Protein AF-A0A0G2J179-F1 (afdb_monomer)

Organism: NCBI:txid73230

Mean predicted aligned error: 16.54 Å

pLDDT: mean 80.82, std 19.89, range [36.25, 97.44]

InterPro domains:
  IPR005579 Cgr1-like [PF03879] (24-124)

Foldseek 3Di:
DDDDDDDDDDDDDDDPDPPPDDPPDQDPPRDPVDDDDDDDDPPPPPDDPVVVVVVVVVVVVVVVVVVVVVVVVVVVVVVVVVVVVVVVVVVVVVVVVVVVVVVVVVVVVVVVVVVVVVCVVVVD

Sequence (124 aa):
MSAAVEAVVKGPESASQTQAQAPKGMRKNGKNWHDNKTAFRPTSGQTTYAKRVEERKAREAMKEKEKGMKDEKEAERQACCLHTSDRRAAKEEKLRYEKMAEKMHRKRVERLKRREKRNKVLNS

Structure (mmCIF, N/CA/C/O backbone):
data_AF-A0A0G2J179-F1
#
_entry.id   AF-A0A0G2J179-F1
#
loop_
_atom_site.group_PDB
_atom_site.id
_atom_site.type_symbol
_atom_site.label_atom_id
_atom_site.label_alt_id
_atom_site.label_comp_id
_atom_site.label_asym_id
_atom_site.label_entity_id
_atom_site.label_seq_id
_atom_site.pdbx_PDB_ins_code
_atom_site.Cartn_x
_atom_site.Cartn_y
_atom_site.Cartn_z
_atom_site.occupancy
_atom_site.B_iso_or_equiv
_atom_site.auth_seq_id
_atom_site.auth_comp_id
_atom_site.auth_asym_id
_atom_site.auth_atom_id
_atom_site.pdbx_PDB_model_num
ATOM 1 N N . MET A 1 1 ? -58.414 33.398 47.547 1.00 41.62 1 MET A N 1
ATOM 2 C CA . MET A 1 1 ? -59.394 32.300 47.653 1.00 41.62 1 MET A CA 1
ATOM 3 C C . MET A 1 1 ? -58.613 31.022 47.875 1.00 41.62 1 MET A C 1
ATOM 5 O O . MET A 1 1 ? -57.794 30.662 47.041 1.00 41.62 1 MET A O 1
ATOM 9 N N . SER A 1 2 ? -58.770 30.481 49.075 1.00 38.53 2 SER A N 1
ATOM 10 C CA . SER A 1 2 ? -58.019 29.392 49.696 1.00 38.53 2 SER A CA 1
ATOM 11 C C . SER A 1 2 ? -58.338 28.006 49.127 1.00 38.53 2 SER A C 1
ATOM 13 O O . SER A 1 2 ? -59.464 27.794 48.693 1.00 38.53 2 SER A O 1
ATOM 15 N N . ALA A 1 3 ? -57.360 27.093 49.233 1.00 42.00 3 ALA A N 1
ATOM 16 C CA . ALA A 1 3 ? -57.433 25.643 49.534 1.00 42.00 3 ALA A CA 1
ATOM 17 C C . ALA A 1 3 ? -56.190 24.975 48.896 1.00 42.00 3 ALA A C 1
ATOM 19 O O . ALA A 1 3 ? -56.065 24.973 47.679 1.00 42.00 3 ALA A O 1
ATOM 20 N N . ALA A 1 4 ? -55.114 24.631 49.614 1.00 44.75 4 ALA A N 1
ATOM 21 C CA . ALA A 1 4 ? -54.946 23.533 50.578 1.00 44.75 4 ALA A CA 1
ATOM 22 C C . ALA A 1 4 ? -55.336 22.156 50.007 1.00 44.75 4 ALA A C 1
ATOM 24 O O . ALA A 1 4 ? -56.496 21.954 49.669 1.00 44.75 4 ALA A O 1
ATOM 25 N N . VAL A 1 5 ? -54.366 21.234 49.927 1.00 48.56 5 VAL A N 1
ATOM 26 C CA . VAL A 1 5 ? -54.340 19.930 50.627 1.00 48.56 5 VAL A CA 1
ATOM 27 C C . VAL A 1 5 ? -53.013 19.228 50.284 1.00 48.56 5 VAL A C 1
ATOM 29 O O . VAL A 1 5 ? -52.752 18.848 49.144 1.00 48.56 5 VAL A O 1
ATOM 32 N N . GLU A 1 6 ? -52.169 19.089 51.308 1.00 39.50 6 GLU A N 1
ATOM 33 C CA . GLU A 1 6 ? -51.045 18.156 51.379 1.00 39.50 6 GLU A CA 1
ATOM 34 C C . GLU A 1 6 ? -51.567 16.715 51.456 1.00 39.50 6 GLU A C 1
ATOM 36 O O . GLU A 1 6 ? -52.519 16.431 52.182 1.00 39.50 6 GLU A O 1
ATOM 41 N N . ALA A 1 7 ? -50.899 15.784 50.775 1.00 43.19 7 ALA A N 1
ATOM 42 C CA . ALA A 1 7 ? -51.095 14.354 50.978 1.00 43.19 7 ALA A CA 1
ATOM 43 C C . ALA A 1 7 ? -49.735 13.680 51.200 1.00 43.19 7 ALA A C 1
ATOM 45 O O . ALA A 1 7 ? -49.005 13.353 50.266 1.00 43.19 7 ALA A O 1
ATOM 46 N N . VAL A 1 8 ? -49.410 13.486 52.478 1.00 42.81 8 VAL A N 1
ATOM 47 C CA . VAL A 1 8 ? -48.390 12.552 52.959 1.00 42.81 8 VAL A CA 1
ATOM 48 C C . VAL A 1 8 ? -48.884 11.132 52.686 1.00 42.81 8 VAL A C 1
ATOM 50 O O . VAL A 1 8 ? -49.910 10.720 53.224 1.00 42.81 8 VAL A O 1
ATOM 53 N N . VAL A 1 9 ? -48.140 10.365 51.886 1.00 45.94 9 VAL A N 1
ATOM 54 C CA . VAL A 1 9 ? -48.324 8.914 51.762 1.00 45.94 9 VAL A CA 1
ATOM 55 C C . VAL A 1 9 ? -47.119 8.199 52.358 1.00 45.94 9 VAL A C 1
ATOM 57 O O . VAL A 1 9 ? -45.964 8.403 51.994 1.00 45.94 9 VAL A O 1
ATOM 60 N N . LYS A 1 10 ? -47.468 7.375 53.335 1.00 38.31 10 LYS A N 1
ATOM 61 C CA . LYS A 1 10 ? -46.675 6.551 54.233 1.00 38.31 10 LYS A CA 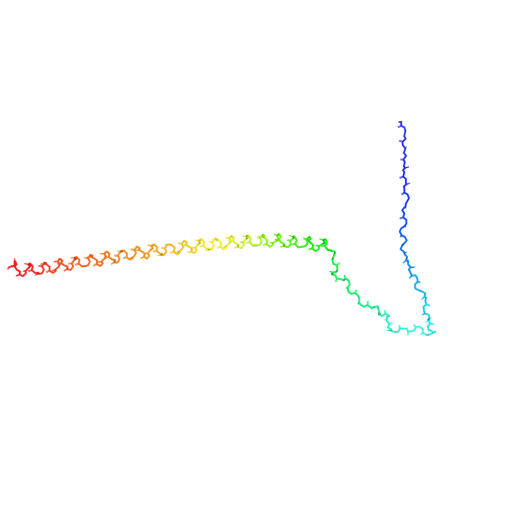1
ATOM 62 C C . LYS A 1 10 ? -46.410 5.187 53.580 1.00 38.31 10 LYS A C 1
ATOM 64 O O . LYS A 1 10 ? -47.375 4.568 53.164 1.00 38.31 10 LYS A O 1
ATOM 69 N N . GLY A 1 11 ? -45.135 4.770 53.544 1.00 39.19 11 GLY A N 1
ATOM 70 C CA . GLY A 1 11 ? -44.574 3.397 53.505 1.00 39.19 11 GLY A CA 1
ATOM 71 C C . GLY A 1 11 ? -45.184 2.309 52.598 1.00 39.19 11 GLY A C 1
ATOM 72 O O . GLY A 1 11 ? -46.392 2.119 52.541 1.00 39.19 11 GLY A O 1
ATOM 73 N N . PRO A 1 12 ? -44.331 1.429 52.045 1.00 46.56 12 PRO A N 1
ATOM 74 C CA . PRO A 1 12 ? -44.213 0.154 52.757 1.00 46.56 12 PRO A CA 1
ATOM 75 C C . PRO A 1 12 ? -42.775 -0.214 53.139 1.00 46.56 12 PRO A C 1
ATOM 77 O O . PRO A 1 12 ? -41.827 -0.118 52.361 1.00 46.56 12 PRO A O 1
ATOM 80 N N . GLU A 1 13 ? -42.659 -0.657 54.385 1.00 36.25 13 GLU A N 1
ATOM 81 C CA . GLU A 1 13 ? -41.474 -1.192 55.039 1.00 36.25 13 GLU A CA 1
ATOM 82 C C . GLU A 1 13 ? -40.984 -2.456 54.317 1.00 36.25 13 GLU A C 1
ATOM 84 O O . GLU A 1 13 ? -41.681 -3.467 54.251 1.00 36.25 13 GLU A O 1
ATOM 89 N N . SER A 1 14 ? -39.757 -2.422 53.794 1.00 40.34 14 SER A N 1
ATOM 90 C CA . SER A 1 14 ? -39.020 -3.639 53.450 1.00 40.34 14 SER A CA 1
ATOM 91 C C . SER A 1 14 ? -38.198 -4.053 54.662 1.00 40.34 14 SER A C 1
ATOM 93 O O . SER A 1 14 ? -37.131 -3.506 54.930 1.00 40.34 14 SER A O 1
ATOM 95 N N . ALA A 1 15 ? -38.737 -5.013 55.410 1.00 43.03 15 ALA A N 1
ATOM 96 C CA . ALA A 1 15 ? -38.070 -5.675 56.516 1.00 43.03 15 ALA A CA 1
ATOM 97 C C . ALA A 1 15 ? -36.805 -6.399 56.023 1.00 43.03 15 ALA A C 1
ATOM 99 O O . ALA A 1 15 ? -36.857 -7.529 55.533 1.00 43.03 15 ALA A O 1
ATOM 100 N N . SER A 1 16 ? -35.643 -5.764 56.177 1.00 42.25 16 SER A N 1
ATOM 101 C CA . SER A 1 16 ? -34.367 -6.472 56.172 1.00 42.25 16 SER A CA 1
ATOM 102 C C . SER A 1 16 ? -34.295 -7.313 57.444 1.00 42.25 16 SER A C 1
ATOM 104 O O . SER A 1 16 ? -34.076 -6.799 58.540 1.00 42.25 16 SER A O 1
ATOM 106 N N . GLN A 1 17 ? -34.522 -8.614 57.284 1.00 44.06 17 GLN A N 1
ATOM 107 C CA . GLN A 1 17 ? -34.308 -9.628 58.305 1.00 44.06 17 GLN A CA 1
ATOM 108 C C . GLN A 1 17 ? -32.842 -9.605 58.751 1.00 44.06 17 GLN A C 1
ATOM 110 O O . GLN A 1 17 ? -31.970 -10.217 58.134 1.00 44.06 17 GLN A O 1
ATOM 115 N N . THR A 1 18 ? -32.566 -8.922 59.856 1.00 41.50 18 THR A N 1
ATOM 116 C CA . THR A 1 18 ? -31.352 -9.141 60.633 1.00 41.50 18 THR A CA 1
ATOM 117 C C . THR A 1 18 ? -31.513 -10.499 61.304 1.00 41.50 18 THR A C 1
ATOM 119 O O . THR A 1 18 ? -32.128 -10.613 62.362 1.00 41.50 18 THR A O 1
ATOM 122 N N . GLN A 1 19 ? -31.018 -11.563 60.667 1.00 50.66 19 GLN A N 1
ATOM 123 C CA . GLN A 1 19 ? -30.849 -12.844 61.345 1.00 50.66 19 GLN A CA 1
ATOM 124 C C . GLN A 1 19 ? -29.814 -12.642 62.454 1.00 50.66 19 GLN A C 1
ATOM 126 O O . GLN A 1 19 ? -28.607 -12.729 62.231 1.00 50.66 19 GLN A O 1
ATOM 131 N N . ALA A 1 20 ? -30.302 -12.321 63.651 1.00 51.22 20 ALA A N 1
ATOM 132 C CA . ALA A 1 20 ? -29.528 -12.353 64.874 1.00 51.22 20 ALA A CA 1
ATOM 133 C C . ALA A 1 20 ? -29.054 -13.796 65.073 1.00 51.22 20 ALA A C 1
ATOM 135 O O . ALA A 1 20 ? -29.810 -14.675 65.487 1.00 51.22 20 ALA A O 1
ATOM 136 N N . GLN A 1 21 ? -27.801 -14.061 64.710 1.00 58.97 21 GLN A N 1
ATOM 137 C CA . GLN A 1 21 ? -27.163 -15.326 65.032 1.00 58.97 21 GLN A CA 1
ATOM 138 C C . GLN A 1 21 ? -27.091 -15.428 66.556 1.00 58.97 21 GLN A C 1
ATOM 140 O O . GLN A 1 21 ? -26.491 -14.578 67.214 1.00 58.97 21 GLN A O 1
ATOM 145 N N . ALA A 1 22 ? -27.736 -16.451 67.119 1.00 61.19 22 ALA A N 1
ATOM 146 C CA . ALA A 1 22 ? -27.695 -16.716 68.550 1.00 61.19 22 ALA A CA 1
ATOM 147 C C . ALA A 1 22 ? -26.228 -16.814 69.023 1.00 61.19 22 ALA A C 1
ATOM 149 O O . ALA A 1 22 ? -25.433 -17.501 68.367 1.00 61.19 22 ALA A O 1
ATOM 150 N N . PRO A 1 23 ? -25.846 -16.165 70.141 1.00 57.69 23 PRO A N 1
ATOM 151 C CA . PRO A 1 23 ? -24.472 -16.198 70.625 1.00 57.69 23 PRO A CA 1
ATOM 152 C C . PRO A 1 23 ? -24.111 -17.627 71.049 1.00 57.69 23 PRO A C 1
ATOM 154 O O . PRO A 1 23 ? -24.530 -18.125 72.095 1.00 57.69 23 PRO A O 1
ATOM 157 N N . LYS A 1 24 ? -23.335 -18.314 70.209 1.00 61.34 24 LYS A N 1
ATOM 158 C CA . LYS A 1 24 ? -22.846 -19.668 70.476 1.00 61.34 24 LYS A CA 1
ATOM 159 C C . LYS A 1 24 ? -21.727 -19.614 71.515 1.00 61.34 24 LYS A C 1
ATOM 161 O O . LYS A 1 24 ? -20.600 -19.255 71.201 1.00 61.34 24 LYS A O 1
ATOM 166 N N . GLY A 1 25 ? -22.078 -19.993 72.745 1.00 59.16 25 GLY A N 1
ATOM 167 C CA . GLY A 1 25 ? -21.191 -20.562 73.764 1.00 59.16 25 GLY A CA 1
ATOM 168 C C . GLY A 1 25 ? -19.881 -19.816 74.007 1.00 59.16 25 GLY A C 1
ATOM 169 O O . GLY A 1 25 ? -18.817 -20.286 73.613 1.00 59.16 25 GLY A O 1
ATOM 170 N N . MET A 1 26 ? -19.946 -18.692 74.721 1.00 57.94 26 MET A N 1
ATOM 171 C CA . MET A 1 26 ? -18.758 -18.003 75.225 1.00 57.94 26 MET A CA 1
ATOM 172 C C . MET A 1 26 ? -17.989 -18.934 76.185 1.00 57.94 26 MET A C 1
ATOM 174 O O . MET A 1 26 ? -18.496 -19.292 77.250 1.00 57.94 26 MET A O 1
ATOM 178 N N . ARG A 1 27 ? -16.762 -19.345 75.839 1.00 63.00 27 ARG A N 1
ATOM 179 C CA . ARG A 1 27 ? -15.868 -20.007 76.804 1.00 63.00 27 ARG A CA 1
ATOM 180 C C . ARG A 1 27 ? -15.364 -18.963 77.800 1.00 63.00 27 ARG A C 1
ATOM 182 O O . ARG A 1 27 ? -14.989 -17.865 77.406 1.00 63.00 27 ARG A O 1
ATOM 189 N N . LYS A 1 28 ? -15.339 -19.313 79.091 1.00 58.50 28 LYS A N 1
ATOM 190 C CA . LYS A 1 28 ? -15.106 -18.382 80.217 1.00 58.50 28 LYS A CA 1
ATOM 191 C C . LYS A 1 28 ? -13.777 -17.607 80.200 1.00 58.50 28 LYS A C 1
ATOM 193 O O . LYS A 1 28 ? -13.631 -16.675 80.977 1.00 58.50 28 LYS A O 1
ATOM 198 N N . ASN A 1 29 ? -12.832 -17.949 79.327 1.00 66.75 29 ASN A N 1
ATOM 199 C CA . ASN A 1 29 ? -11.633 -17.156 79.072 1.00 66.75 29 ASN A CA 1
ATOM 200 C C . ASN A 1 29 ? -11.664 -16.723 77.599 1.00 66.75 29 ASN A C 1
ATOM 202 O O . ASN A 1 29 ? -11.318 -17.507 76.718 1.00 66.75 29 ASN A O 1
ATOM 206 N N . GLY A 1 30 ? -12.178 -15.520 77.338 1.00 65.19 30 GLY A N 1
ATOM 207 C CA . GLY A 1 30 ? -12.597 -15.019 76.023 1.00 65.19 30 GLY A CA 1
ATOM 208 C C . GLY A 1 30 ? -11.481 -14.718 75.015 1.00 65.19 30 GLY A C 1
ATOM 209 O O . GLY A 1 30 ? -11.509 -13.670 74.380 1.00 65.19 30 GLY A O 1
ATOM 210 N N . LYS A 1 31 ? -10.495 -15.605 74.848 1.00 71.00 31 LYS A N 1
ATOM 211 C CA . LYS A 1 31 ? -9.456 -15.476 73.815 1.00 71.00 31 LYS A CA 1
ATOM 212 C C . LYS A 1 31 ? -9.722 -16.448 72.670 1.00 71.00 31 LYS A C 1
ATOM 214 O O . LYS A 1 31 ? -9.166 -17.541 72.625 1.00 71.00 31 LYS A O 1
ATOM 219 N N . ASN A 1 32 ? -10.543 -16.021 71.717 1.00 65.44 32 ASN A N 1
ATOM 220 C CA . ASN A 1 32 ? -10.459 -16.542 70.358 1.00 65.44 32 ASN A CA 1
ATOM 221 C C . ASN A 1 32 ? -9.360 -15.740 69.645 1.00 65.44 32 ASN A C 1
ATOM 223 O O . ASN A 1 32 ? -9.563 -14.576 69.326 1.00 65.44 32 ASN A O 1
ATOM 227 N N . TRP A 1 33 ? -8.176 -16.323 69.442 1.00 70.00 33 TRP A N 1
ATOM 228 C CA . TRP A 1 33 ? -7.045 -15.637 68.787 1.00 70.00 33 TRP A CA 1
ATOM 229 C C . TRP A 1 33 ? -7.118 -15.604 67.255 1.00 70.00 33 TRP A C 1
ATOM 231 O O . TRP A 1 33 ? -6.259 -15.009 66.608 1.00 70.00 33 TRP A O 1
ATOM 241 N N . HIS A 1 34 ? -8.136 -16.228 66.667 1.00 76.12 34 HIS A N 1
ATOM 242 C CA . HIS A 1 34 ? -8.366 -16.216 65.230 1.00 76.12 34 HIS A CA 1
ATOM 243 C C . HIS A 1 34 ? -9.805 -15.818 64.931 1.00 76.12 34 HIS A C 1
ATOM 245 O O . HIS A 1 34 ? -10.740 -16.336 65.548 1.00 76.12 34 HIS A O 1
ATOM 251 N N . ASP A 1 35 ? -9.961 -14.937 63.947 1.00 74.25 35 ASP A N 1
ATOM 252 C CA . ASP A 1 35 ? -11.260 -14.601 63.386 1.00 74.25 35 ASP A CA 1
ATOM 253 C C . ASP A 1 35 ? -11.880 -15.826 62.706 1.00 74.25 35 ASP A C 1
ATOM 255 O O . ASP A 1 35 ? -11.200 -16.620 62.044 1.00 74.25 35 ASP A O 1
ATOM 259 N N . ASN A 1 36 ? -13.198 -15.977 62.849 1.00 77.19 36 ASN A N 1
ATOM 260 C CA . ASN A 1 36 ? -13.941 -17.034 62.173 1.00 77.19 36 ASN A CA 1
ATOM 261 C C . ASN A 1 36 ? -13.961 -16.752 60.665 1.00 77.19 36 ASN A C 1
ATOM 263 O O . ASN A 1 36 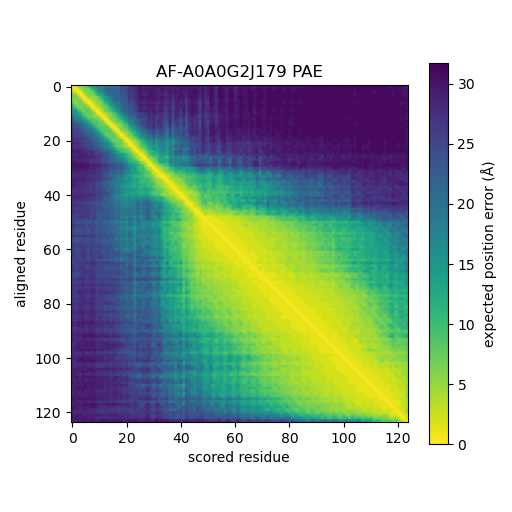? -14.700 -15.891 60.188 1.00 77.19 36 ASN A O 1
ATOM 267 N N . LYS A 1 37 ? -13.141 -17.486 59.909 1.00 81.62 37 LYS A N 1
ATOM 268 C CA . LYS A 1 37 ? -13.058 -17.361 58.450 1.00 81.62 37 LYS A CA 1
ATOM 269 C C . LYS A 1 37 ? -14.373 -17.814 57.815 1.00 81.62 37 LYS A C 1
ATOM 271 O O . LYS A 1 37 ? -14.770 -18.970 57.948 1.00 81.62 37 LYS A O 1
ATOM 276 N N . THR A 1 38 ? -15.038 -16.911 57.104 1.00 81.31 38 THR A N 1
ATOM 277 C CA . THR A 1 38 ? -16.181 -17.256 56.255 1.00 81.31 38 THR A CA 1
ATOM 278 C C . THR A 1 38 ? -15.696 -17.954 54.981 1.00 81.31 38 THR A C 1
ATOM 280 O O . THR A 1 38 ? -14.559 -17.771 54.542 1.00 81.31 38 THR A O 1
ATOM 283 N N . ALA A 1 39 ? -16.544 -18.796 54.383 1.00 85.44 39 ALA A N 1
ATOM 284 C CA . ALA A 1 39 ? -16.209 -19.468 53.131 1.00 85.44 39 ALA A CA 1
ATOM 285 C C . ALA A 1 39 ? -16.003 -18.435 52.010 1.00 85.44 39 ALA A C 1
ATOM 287 O O . ALA A 1 39 ? -16.886 -17.615 51.748 1.00 85.44 39 ALA A O 1
ATOM 288 N N . PHE A 1 40 ? -14.855 -18.496 51.331 1.00 82.50 40 PHE A N 1
ATOM 289 C CA . PHE A 1 40 ? -14.539 -17.610 50.214 1.00 82.50 40 PHE A CA 1
ATOM 290 C C . PHE A 1 40 ? -15.481 -17.891 49.036 1.00 82.50 40 PHE A C 1
ATOM 292 O O . PHE A 1 40 ? -15.400 -18.930 48.384 1.00 82.50 40 PHE A O 1
ATOM 299 N N . ARG A 1 41 ? -16.402 -16.959 48.782 1.00 82.19 41 ARG A N 1
ATOM 300 C CA . ARG A 1 41 ? -17.329 -16.978 47.646 1.00 82.19 41 ARG A CA 1
ATOM 301 C C . ARG A 1 41 ? -17.076 -15.728 46.805 1.00 82.19 41 ARG A C 1
ATOM 303 O O . ARG A 1 41 ? -17.690 -14.698 47.079 1.00 82.19 41 ARG A O 1
ATOM 310 N N . PRO A 1 42 ? -16.161 -15.774 45.824 1.00 82.12 42 PRO A N 1
ATOM 311 C CA . PRO A 1 42 ? -15.911 -14.633 44.958 1.00 82.12 42 PRO A CA 1
ATOM 312 C C . PRO A 1 42 ? -17.139 -14.403 44.070 1.00 82.12 42 PRO A C 1
ATOM 314 O O . PRO A 1 42 ? -17.398 -15.134 43.120 1.00 82.12 42 PRO A O 1
ATOM 317 N N . THR A 1 43 ? -17.938 -13.398 44.419 1.00 74.75 43 THR A N 1
ATOM 318 C CA . THR A 1 43 ? -19.046 -12.883 43.598 1.00 74.75 43 THR A CA 1
ATOM 319 C C . THR A 1 43 ? -18.590 -11.754 42.669 1.00 74.75 43 THR A C 1
ATOM 321 O O . THR A 1 43 ? -19.369 -11.265 41.848 1.00 74.75 43 THR A O 1
ATOM 324 N N . SER A 1 44 ? -17.324 -11.342 42.776 1.00 72.00 44 SER A N 1
ATOM 325 C CA . SER A 1 44 ? -16.705 -10.343 41.914 1.00 72.00 44 SER A CA 1
ATOM 326 C C . SER A 1 44 ? -16.663 -10.845 40.467 1.00 72.00 44 SER A C 1
ATOM 328 O O . SER A 1 44 ? -16.121 -11.905 40.171 1.00 72.00 44 SER A O 1
ATOM 330 N N . GLY A 1 45 ? -17.268 -10.080 39.556 1.00 71.19 45 GLY A N 1
ATOM 331 C CA . GLY A 1 45 ? -17.327 -10.403 38.123 1.00 71.19 45 GLY A CA 1
ATOM 332 C C . GLY A 1 45 ? -18.635 -11.042 37.645 1.00 71.19 45 GLY A C 1
ATOM 333 O O . GLY A 1 45 ? -18.808 -11.238 36.443 1.00 71.19 45 GLY A O 1
ATOM 334 N N . GLN A 1 46 ? -19.592 -11.309 38.538 1.00 78.38 46 GLN A N 1
ATOM 335 C CA . GLN A 1 46 ? -20.930 -11.773 38.157 1.00 78.38 46 GLN A CA 1
ATOM 336 C C . GLN A 1 46 ? -21.744 -10.602 37.578 1.00 78.38 46 GLN A C 1
ATOM 338 O O . GLN A 1 46 ? -22.473 -9.909 38.287 1.00 78.38 46 GLN A O 1
ATOM 343 N N . THR A 1 47 ? -21.606 -10.343 36.277 1.00 83.69 47 THR A N 1
ATOM 344 C CA . THR A 1 47 ? -22.422 -9.346 35.570 1.00 83.69 47 THR A CA 1
ATOM 345 C C . THR A 1 47 ? -23.707 -9.975 35.039 1.00 83.69 47 THR A C 1
ATOM 347 O O . THR A 1 47 ? -23.729 -11.123 34.574 1.00 83.69 47 THR A O 1
ATOM 350 N N . THR A 1 48 ? -24.805 -9.220 35.091 1.00 88.31 48 THR A N 1
ATOM 351 C CA . THR A 1 48 ? -26.073 -9.639 34.485 1.00 88.31 48 THR A CA 1
ATOM 352 C C . THR A 1 48 ? -25.907 -9.779 32.971 1.00 88.31 48 THR A C 1
ATOM 354 O O . THR A 1 48 ? -25.090 -9.096 32.351 1.00 88.31 48 THR A O 1
ATOM 357 N N . TYR A 1 49 ? -26.679 -10.679 32.356 1.00 88.50 49 TYR A N 1
ATOM 358 C CA . TYR A 1 49 ? -26.614 -10.910 30.909 1.00 88.50 49 TYR A CA 1
ATOM 359 C C . TYR A 1 49 ? -26.819 -9.615 30.104 1.00 88.50 49 TYR A C 1
ATOM 361 O O . TYR A 1 49 ? -26.089 -9.375 29.148 1.00 88.50 49 TYR A O 1
ATOM 369 N N . ALA A 1 50 ? -27.731 -8.745 30.555 1.00 87.62 50 ALA A N 1
ATOM 370 C CA . ALA A 1 50 ? -27.974 -7.436 29.951 1.00 87.62 50 ALA A CA 1
ATOM 371 C C . ALA A 1 50 ? -26.691 -6.588 29.846 1.00 87.62 50 ALA A C 1
ATOM 373 O O . ALA A 1 50 ? -26.350 -6.139 28.754 1.00 87.62 50 ALA A O 1
ATOM 374 N N . LYS A 1 51 ? -25.911 -6.480 30.933 1.00 90.56 51 LYS A N 1
ATOM 375 C CA . LYS A 1 51 ? -24.639 -5.736 30.941 1.00 90.56 51 LYS A CA 1
ATOM 376 C C . LYS A 1 51 ? -23.612 -6.332 29.971 1.00 90.56 51 LYS A C 1
ATOM 378 O O . LYS A 1 51 ? -22.965 -5.603 29.230 1.00 90.56 51 LYS A O 1
ATOM 383 N N . ARG A 1 52 ? -23.518 -7.666 29.887 1.00 92.19 52 ARG A N 1
ATOM 384 C CA . ARG A 1 52 ? -22.608 -8.344 28.937 1.00 92.19 52 ARG A CA 1
ATOM 385 C C . ARG A 1 52 ? -22.984 -8.112 27.476 1.00 92.19 52 ARG A C 1
ATOM 387 O O . ARG A 1 52 ? -22.101 -8.073 26.619 1.00 92.19 52 ARG A O 1
ATOM 394 N N . VAL A 1 53 ? -24.279 -8.007 27.180 1.00 93.00 53 VAL A N 1
ATOM 395 C CA . VAL A 1 53 ? -24.769 -7.706 25.828 1.00 93.00 53 VAL A CA 1
ATOM 396 C C . VAL A 1 53 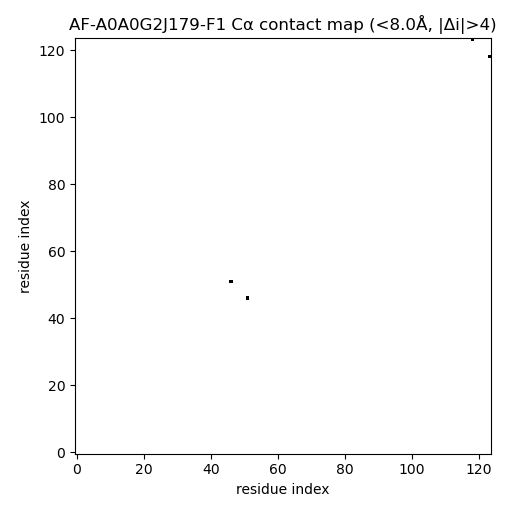? -24.429 -6.267 25.451 1.00 93.00 53 VAL A C 1
ATOM 398 O O . VAL A 1 53 ? -23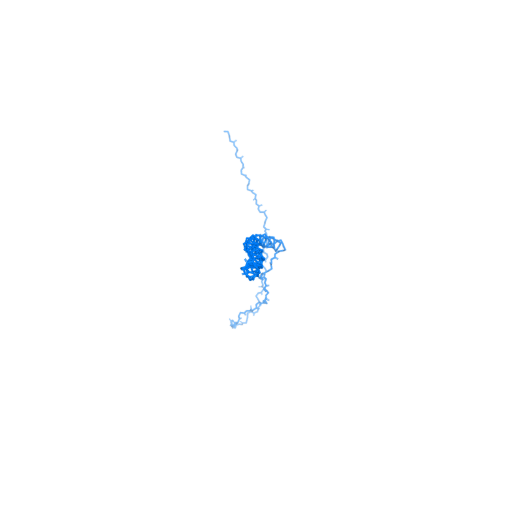.927 -6.041 24.352 1.00 93.00 53 VAL A O 1
ATOM 401 N N . GLU A 1 54 ? -24.629 -5.312 26.357 1.00 92.62 54 GLU A N 1
ATOM 402 C CA . GLU A 1 54 ? -24.249 -3.909 26.144 1.00 92.62 54 GLU A CA 1
ATOM 403 C C . GLU A 1 54 ? -22.738 -3.751 25.929 1.00 92.62 54 GLU A C 1
ATOM 405 O O . GLU A 1 54 ? -22.313 -3.149 24.944 1.00 92.62 54 GLU A O 1
ATOM 410 N N . GLU A 1 55 ? -21.915 -4.386 26.766 1.00 91.75 55 GLU A N 1
ATOM 411 C CA . GLU A 1 55 ? -20.454 -4.394 26.615 1.00 91.75 55 GLU A CA 1
ATOM 412 C C . GLU A 1 55 ? -19.995 -5.040 25.300 1.00 91.75 55 GLU A C 1
ATOM 414 O O . GLU A 1 55 ? -18.974 -4.654 24.727 1.00 91.75 55 GLU A O 1
ATOM 419 N N . ARG A 1 56 ? -20.714 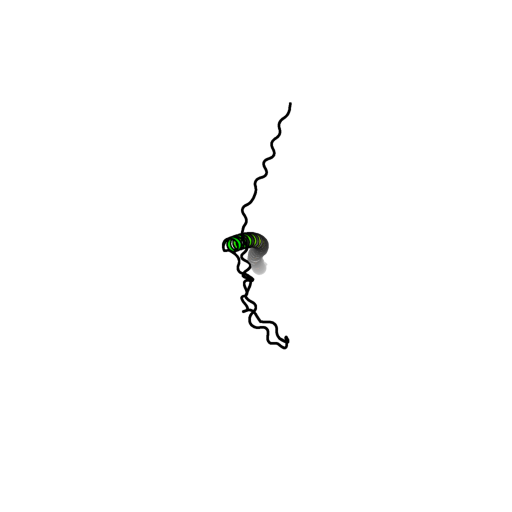-6.055 24.805 1.00 94.31 56 ARG A N 1
ATOM 420 C CA . ARG A 1 56 ? -20.400 -6.682 23.516 1.00 94.31 56 ARG A CA 1
ATOM 421 C C . ARG A 1 56 ? -20.736 -5.749 22.356 1.00 94.31 56 ARG A C 1
ATOM 423 O O . ARG A 1 56 ? -19.869 -5.551 21.511 1.00 94.31 56 ARG A O 1
ATOM 430 N N . LYS A 1 57 ? -21.915 -5.120 22.373 1.00 95.06 57 LYS A N 1
ATOM 431 C CA . LYS A 1 57 ? -22.316 -4.114 21.375 1.00 95.06 57 LYS A CA 1
ATOM 432 C C . LYS A 1 57 ? -21.337 -2.938 21.338 1.00 95.06 57 LYS A C 1
ATOM 434 O O . LYS A 1 57 ? -20.917 -2.522 20.264 1.00 95.06 57 LYS A O 1
ATOM 439 N N . ALA A 1 58 ? -20.910 -2.448 22.503 1.00 93.94 58 ALA A N 1
ATOM 440 C CA . ALA A 1 58 ? -19.911 -1.385 22.592 1.00 93.94 58 ALA A CA 1
ATOM 441 C C . ALA A 1 58 ? -18.561 -1.809 21.984 1.00 93.94 58 ALA A C 1
ATOM 443 O O . ALA A 1 58 ? -17.954 -1.051 21.229 1.00 93.94 58 ALA A O 1
ATOM 444 N N . ARG A 1 59 ? -18.104 -3.040 22.258 1.00 93.38 59 ARG A N 1
ATOM 445 C CA . ARG A 1 59 ? -16.867 -3.580 21.669 1.00 93.38 59 ARG A CA 1
ATOM 446 C C . ARG A 1 59 ? -16.969 -3.803 20.164 1.00 93.38 59 ARG A C 1
ATOM 448 O O . ARG A 1 59 ? -15.991 -3.565 19.466 1.00 93.38 59 ARG A O 1
ATOM 455 N N . GLU A 1 60 ? -18.109 -4.266 19.665 1.00 95.00 60 GLU A N 1
ATOM 456 C CA . GLU A 1 60 ? -18.354 -4.431 18.228 1.00 95.00 60 GLU A CA 1
ATOM 457 C C . GLU A 1 60 ? -18.310 -3.078 17.513 1.00 95.00 60 GLU A C 1
ATOM 459 O O . GLU A 1 60 ? -17.556 -2.934 16.553 1.00 95.00 60 GLU A O 1
ATOM 464 N N . ALA A 1 61 ? -18.974 -2.057 18.062 1.00 94.38 61 ALA A N 1
ATOM 465 C CA . ALA A 1 61 ? -18.927 -0.698 17.524 1.00 94.38 61 ALA A CA 1
ATOM 466 C C . ALA A 1 61 ? -17.508 -0.097 17.531 1.00 94.38 61 ALA A C 1
ATOM 468 O O . ALA A 1 61 ? -17.129 0.613 16.600 1.00 94.38 61 ALA A O 1
ATOM 469 N N . MET A 1 62 ? -16.693 -0.371 18.559 1.00 95.06 62 MET A N 1
ATOM 470 C CA . MET A 1 62 ? -15.289 0.065 18.562 1.00 95.06 62 MET A CA 1
ATOM 471 C C . MET A 1 62 ? -14.454 -0.664 17.508 1.00 95.06 62 MET A C 1
ATOM 473 O O . MET A 1 62 ? -13.662 -0.030 16.814 1.00 95.06 62 MET A O 1
ATOM 477 N N . LYS A 1 63 ? -14.642 -1.979 17.361 1.00 96.19 63 LYS A N 1
ATOM 478 C CA . LYS A 1 63 ? -13.915 -2.783 16.371 1.00 96.19 63 LYS A CA 1
ATOM 479 C C . LYS A 1 63 ? -14.262 -2.398 14.943 1.00 96.19 63 LYS A C 1
ATOM 481 O O . LYS A 1 63 ? -13.378 -2.398 14.099 1.00 96.19 63 LYS A O 1
ATOM 486 N N . GLU A 1 64 ? -15.521 -2.079 14.668 1.00 94.38 64 GLU A N 1
ATOM 487 C CA . GLU A 1 64 ? -15.950 -1.617 13.349 1.00 94.38 64 GLU A CA 1
ATOM 488 C C . GLU A 1 64 ? -15.265 -0.298 12.978 1.00 94.38 64 GLU A C 1
ATOM 490 O O . GLU A 1 64 ? -14.692 -0.185 11.896 1.00 94.38 64 GLU A O 1
ATOM 495 N N . LYS A 1 65 ? -15.208 0.653 13.920 1.00 93.81 65 LYS A N 1
ATOM 496 C CA . LYS A 1 65 ? -14.465 1.908 13.741 1.00 93.81 65 LYS A CA 1
ATOM 497 C C . LYS A 1 65 ? -12.969 1.671 13.540 1.00 93.81 65 LYS A C 1
ATOM 499 O O . LYS A 1 65 ? -12.371 2.258 12.647 1.00 93.81 65 LYS A O 1
ATOM 504 N N . GLU A 1 66 ? -12.358 0.802 14.344 1.00 93.81 66 GLU A N 1
ATOM 505 C CA . GLU A 1 66 ? -10.935 0.470 14.211 1.00 93.81 66 GLU A CA 1
ATOM 506 C C . GLU A 1 66 ? -10.633 -0.203 12.867 1.00 93.81 66 GLU A C 1
ATOM 508 O O . GLU A 1 66 ? -9.621 0.099 12.232 1.00 93.81 66 GLU A O 1
ATOM 513 N N . LYS A 1 67 ? -11.514 -1.103 12.426 1.00 95.31 67 LYS A N 1
ATOM 514 C CA . LYS A 1 67 ? -11.391 -1.780 11.141 1.00 95.31 67 LYS A CA 1
ATOM 515 C C . LYS A 1 67 ? -11.501 -0.786 9.984 1.00 95.31 67 LYS A C 1
ATOM 517 O O . LYS A 1 67 ? -10.618 -0.794 9.138 1.00 95.31 67 LYS A O 1
ATOM 522 N N . GLY A 1 68 ? -12.489 0.113 10.001 1.00 90.75 68 GLY A N 1
ATOM 523 C CA . GLY A 1 68 ? -12.628 1.161 8.981 1.00 90.75 68 GLY A CA 1
ATOM 524 C C . GLY A 1 68 ? -11.354 1.997 8.823 1.00 90.75 68 GLY A C 1
ATOM 525 O O . GLY A 1 68 ? -10.827 2.121 7.723 1.00 90.75 68 GLY A O 1
ATOM 526 N N . MET A 1 69 ? -10.768 2.449 9.937 1.00 93.69 69 MET A N 1
ATOM 527 C CA . MET A 1 69 ? -9.522 3.234 9.917 1.00 93.69 69 MET A CA 1
ATOM 528 C C . MET A 1 69 ? -8.320 2.452 9.357 1.00 93.69 69 MET A C 1
ATOM 530 O O . MET A 1 69 ? -7.422 3.032 8.741 1.00 93.69 69 MET A O 1
ATOM 534 N N . LYS A 1 70 ? -8.253 1.136 9.595 1.00 95.62 70 LYS A N 1
ATOM 535 C CA . LYS A 1 70 ? -7.186 0.282 9.049 1.00 95.62 70 LYS A CA 1
ATOM 536 C C . LYS A 1 70 ? -7.377 0.034 7.558 1.00 95.62 70 LYS A C 1
ATOM 538 O O . LYS A 1 70 ? -6.404 0.160 6.817 1.00 95.62 70 LYS A O 1
ATOM 543 N N . ASP A 1 71 ? -8.603 -0.265 7.143 1.00 94.75 71 ASP A N 1
ATOM 544 C CA . ASP A 1 71 ? -8.949 -0.541 5.751 1.00 94.75 71 ASP A CA 1
ATOM 545 C C . ASP A 1 71 ? -8.683 0.700 4.875 1.00 94.75 71 ASP A C 1
ATOM 547 O O . ASP A 1 71 ? -8.060 0.580 3.820 1.00 94.75 71 ASP A O 1
ATOM 551 N N . GLU A 1 72 ? -9.025 1.906 5.346 1.00 91.69 72 GLU A N 1
ATOM 552 C CA . GLU A 1 72 ? -8.710 3.173 4.661 1.00 91.69 72 GLU A CA 1
ATOM 553 C C . GLU A 1 72 ? -7.194 3.384 4.505 1.00 91.69 72 GLU A C 1
ATOM 555 O O . GLU A 1 72 ? -6.692 3.628 3.405 1.00 91.69 72 GLU A O 1
ATOM 560 N N . LYS A 1 73 ? -6.427 3.192 5.585 1.00 96.00 73 LYS A N 1
ATOM 561 C CA . LYS A 1 73 ? -4.961 3.322 5.556 1.00 96.00 73 LYS A CA 1
ATOM 562 C C . LYS A 1 73 ? -4.290 2.284 4.651 1.00 96.00 73 LYS A C 1
ATOM 564 O O . LYS A 1 73 ? -3.212 2.523 4.096 1.00 96.00 73 LYS A O 1
ATOM 569 N N . GLU A 1 74 ? -4.852 1.086 4.557 1.00 95.00 74 GLU A N 1
ATOM 570 C CA . GLU A 1 74 ? -4.357 0.044 3.659 1.00 95.00 74 GLU A CA 1
ATOM 571 C C . GLU A 1 74 ? -4.720 0.330 2.206 1.00 95.00 74 GLU A C 1
ATOM 573 O O . GLU A 1 74 ? -3.852 0.168 1.347 1.00 95.00 74 GLU A O 1
ATOM 578 N N . ALA A 1 75 ? -5.918 0.846 1.935 1.00 95.12 75 ALA A N 1
ATOM 579 C CA . ALA A 1 75 ? -6.321 1.288 0.605 1.00 95.12 75 ALA A CA 1
ATOM 580 C C . ALA A 1 75 ? -5.404 2.404 0.076 1.00 95.12 75 ALA A C 1
ATOM 582 O O . ALA A 1 75 ? -4.922 2.319 -1.054 1.00 95.12 75 ALA A O 1
ATOM 583 N N . GLU A 1 76 ? -5.068 3.398 0.904 1.00 94.69 76 GLU A N 1
ATOM 584 C CA . GLU A 1 76 ? -4.120 4.461 0.535 1.00 94.69 76 GLU A CA 1
ATOM 585 C C . GLU A 1 76 ? -2.721 3.914 0.219 1.00 94.69 76 GLU A C 1
ATOM 587 O O . GLU A 1 76 ? -2.093 4.295 -0.778 1.00 94.69 76 GLU A O 1
ATOM 592 N N . ARG A 1 77 ? -2.226 2.979 1.044 1.00 96.50 77 ARG A N 1
ATOM 593 C CA . ARG A 1 77 ? -0.933 2.321 0.802 1.00 96.50 77 ARG A CA 1
ATOM 594 C C . ARG A 1 77 ? -0.953 1.514 -0.491 1.00 96.50 77 ARG A C 1
ATOM 596 O O . ARG A 1 77 ? -0.012 1.617 -1.278 1.00 96.50 77 ARG A O 1
ATOM 603 N N . GLN A 1 78 ? -2.014 0.750 -0.731 1.00 95.56 78 GLN A N 1
ATOM 604 C CA . GLN A 1 78 ? -2.177 -0.026 -1.956 1.00 95.56 78 GLN A CA 1
ATOM 605 C C . GLN A 1 78 ? -2.251 0.884 -3.184 1.00 95.56 78 GLN A C 1
ATOM 607 O O . GLN A 1 78 ? -1.541 0.626 -4.153 1.00 95.56 78 GLN A O 1
ATOM 612 N N . ALA A 1 79 ? -2.992 1.993 -3.129 1.00 96.12 79 ALA A N 1
ATOM 613 C CA . ALA A 1 79 ? -3.049 2.975 -4.212 1.00 96.12 79 ALA A CA 1
ATOM 614 C C . ALA A 1 79 ? -1.659 3.553 -4.541 1.00 96.12 79 ALA A C 1
ATOM 616 O O . ALA A 1 79 ? -1.262 3.607 -5.708 1.00 96.12 79 ALA A O 1
ATOM 617 N N . CYS A 1 80 ? -0.868 3.903 -3.519 1.00 96.50 80 CYS A N 1
ATOM 618 C CA . CYS A 1 80 ? 0.512 4.365 -3.701 1.00 96.50 80 CYS A CA 1
ATOM 619 C C . CYS A 1 80 ? 1.418 3.299 -4.341 1.00 96.50 80 CYS A C 1
ATOM 621 O O . CYS A 1 80 ? 2.242 3.609 -5.215 1.00 96.50 80 CYS A O 1
ATOM 623 N N . CYS A 1 81 ? 1.280 2.046 -3.899 1.00 96.12 81 CYS A N 1
ATOM 624 C CA . CYS A 1 81 ? 2.018 0.912 -4.443 1.00 96.12 81 CYS A CA 1
ATOM 625 C C . CYS A 1 81 ? 1.656 0.658 -5.911 1.00 96.12 81 CYS A C 1
ATOM 627 O O . CYS A 1 81 ? 2.566 0.555 -6.733 1.00 96.12 81 CYS A O 1
ATOM 629 N N . LEU A 1 82 ? 0.364 0.617 -6.246 1.00 96.44 82 LEU A N 1
ATOM 630 C CA . LEU A 1 82 ? -0.128 0.420 -7.611 1.0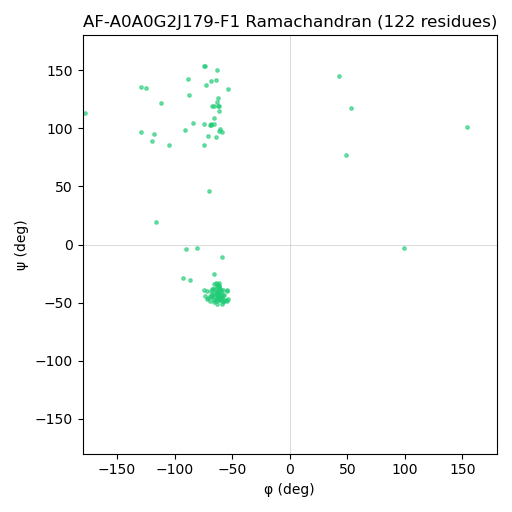0 96.44 82 LEU A CA 1
ATOM 631 C C . LEU A 1 82 ? 0.385 1.522 -8.537 1.00 96.44 82 LEU A C 1
ATOM 633 O O . LEU A 1 82 ? 1.086 1.227 -9.499 1.00 96.44 82 LEU A O 1
ATOM 637 N N . HIS A 1 83 ? 0.210 2.790 -8.163 1.00 97.00 83 HIS A N 1
ATOM 638 C CA . HIS A 1 83 ? 0.702 3.916 -8.959 1.00 97.00 83 HIS A CA 1
ATOM 639 C C . HIS A 1 83 ? 2.224 3.863 -9.201 1.00 97.00 83 HIS A C 1
ATOM 641 O O . HIS A 1 83 ? 2.721 4.178 -10.287 1.00 97.00 83 HIS A O 1
ATOM 647 N N . THR A 1 84 ? 3.002 3.453 -8.194 1.00 95.81 84 THR A N 1
ATOM 648 C CA . THR A 1 84 ? 4.455 3.306 -8.352 1.00 95.81 84 THR A CA 1
ATOM 649 C C . THR A 1 84 ? 4.812 2.155 -9.289 1.00 95.81 84 THR A C 1
ATOM 651 O O . THR A 1 84 ? 5.736 2.312 -10.093 1.00 95.81 84 THR A O 1
ATOM 654 N N . SER A 1 85 ? 4.103 1.033 -9.194 1.00 96.62 85 SER A N 1
ATOM 655 C CA . SER A 1 85 ? 4.279 -0.130 -10.066 1.00 96.62 85 SER A CA 1
ATOM 656 C C . SER A 1 85 ? 3.901 0.192 -11.508 1.00 96.62 85 SER A C 1
ATOM 658 O O . SER A 1 85 ? 4.719 -0.026 -12.398 1.00 96.62 85 SER A O 1
ATOM 660 N N . ASP A 1 86 ? 2.753 0.827 -11.735 1.00 95.94 86 ASP A N 1
ATOM 661 C CA . ASP A 1 86 ? 2.274 1.211 -13.067 1.00 95.94 86 ASP A CA 1
ATOM 662 C C . ASP A 1 86 ? 3.248 2.171 -13.751 1.00 95.94 86 ASP A C 1
ATOM 664 O O . ASP A 1 86 ? 3.629 1.995 -14.909 1.00 95.94 86 ASP A O 1
ATOM 668 N N . ARG A 1 87 ? 3.763 3.154 -13.002 1.00 96.62 87 ARG A N 1
ATOM 669 C CA . ARG A 1 87 ? 4.793 4.071 -13.501 1.00 96.62 87 ARG A CA 1
ATOM 670 C C . ARG A 1 87 ? 6.096 3.355 -13.862 1.00 96.62 87 ARG A C 1
ATOM 672 O O . ARG A 1 87 ? 6.789 3.798 -14.778 1.00 96.62 87 ARG A O 1
ATOM 679 N N . ARG A 1 88 ? 6.484 2.307 -13.126 1.00 97.00 88 ARG A N 1
ATOM 680 C CA . ARG A 1 88 ? 7.679 1.505 -13.444 1.00 97.00 88 ARG A CA 1
ATOM 681 C C . ARG A 1 88 ? 7.441 0.656 -14.689 1.00 97.00 88 ARG A C 1
ATOM 683 O O . ARG A 1 88 ? 8.253 0.743 -15.604 1.00 97.00 88 ARG A O 1
ATOM 690 N N . ALA A 1 89 ? 6.306 -0.032 -14.773 1.00 96.44 89 ALA A N 1
ATOM 691 C CA . ALA A 1 89 ? 5.918 -0.818 -15.941 1.00 96.44 89 ALA A CA 1
ATOM 692 C C . ALA A 1 89 ? 5.875 0.043 -17.216 1.00 96.44 89 ALA A C 1
ATOM 694 O O . ALA A 1 89 ? 6.522 -0.288 -18.207 1.00 96.44 89 ALA A O 1
ATOM 695 N N . ALA A 1 90 ? 5.244 1.221 -17.164 1.00 96.06 90 ALA A N 1
ATOM 696 C CA . ALA A 1 90 ? 5.204 2.150 -18.295 1.00 96.06 90 ALA A CA 1
ATOM 697 C C . ALA A 1 90 ? 6.606 2.616 -18.740 1.00 96.06 90 ALA A C 1
ATOM 699 O O . ALA A 1 90 ? 6.882 2.756 -19.935 1.00 96.06 90 ALA A O 1
ATOM 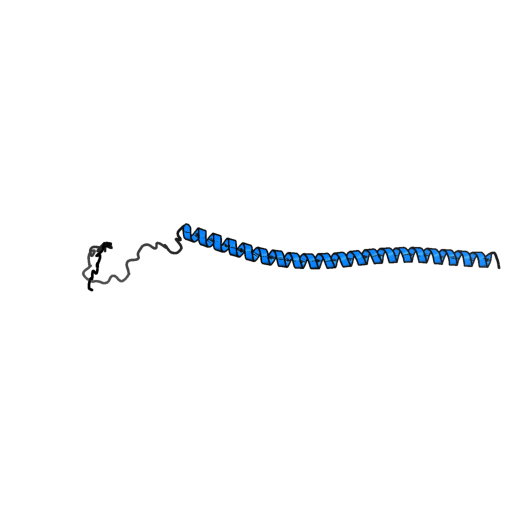700 N N . LYS A 1 91 ? 7.526 2.843 -17.789 1.00 97.25 91 LYS A N 1
ATOM 701 C CA . LYS A 1 91 ? 8.926 3.178 -18.102 1.00 97.25 91 LYS A CA 1
ATOM 702 C C . LYS A 1 91 ? 9.659 2.003 -18.741 1.00 97.25 91 LYS A C 1
ATOM 704 O O . LYS A 1 91 ? 10.376 2.208 -19.715 1.00 97.25 91 LYS A O 1
ATOM 709 N N . GLU A 1 92 ? 9.490 0.796 -18.216 1.00 95.62 92 GLU A N 1
ATOM 710 C CA . GLU A 1 92 ? 10.115 -0.416 -18.751 1.00 95.62 92 GLU A CA 1
ATOM 711 C C . GLU A 1 92 ? 9.637 -0.717 -20.173 1.00 95.62 92 GLU A C 1
ATOM 713 O O . GLU A 1 92 ? 10.455 -1.002 -21.051 1.00 95.62 92 GLU A O 1
ATOM 718 N N . GLU A 1 93 ? 8.340 -0.572 -20.440 1.00 94.06 93 GLU A N 1
ATOM 719 C CA . GLU A 1 93 ? 7.782 -0.715 -21.784 1.00 94.06 93 GLU A CA 1
ATOM 720 C C . GLU A 1 93 ? 8.359 0.321 -22.748 1.00 94.06 93 GLU A C 1
ATOM 722 O O . GLU A 1 93 ? 8.826 -0.041 -23.833 1.00 94.06 93 GLU A O 1
ATOM 727 N N . LYS A 1 94 ? 8.409 1.595 -22.340 1.00 94.88 94 LYS A N 1
ATOM 728 C CA . LYS A 1 94 ? 9.018 2.662 -23.142 1.00 94.88 94 LYS A CA 1
ATOM 729 C C . LYS A 1 94 ? 10.485 2.357 -23.464 1.00 94.88 94 LYS A C 1
ATOM 731 O O . LYS A 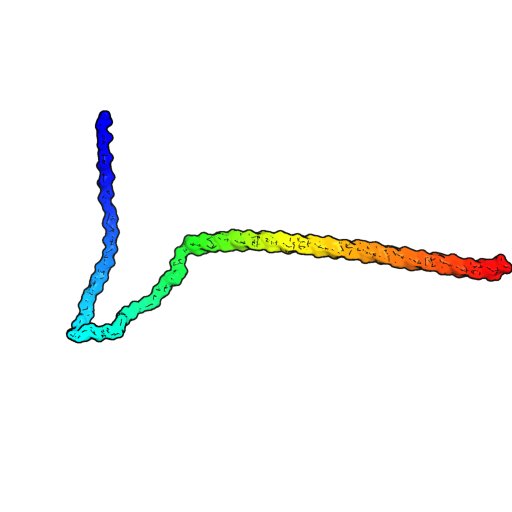1 94 ? 10.866 2.368 -24.634 1.00 94.88 94 LYS A O 1
ATOM 736 N N . LEU A 1 95 ? 11.280 1.992 -22.457 1.00 96.25 95 LEU A N 1
ATOM 737 C CA . LEU A 1 95 ? 12.690 1.622 -22.629 1.00 96.25 95 LEU A CA 1
ATOM 738 C C . LEU A 1 95 ? 12.859 0.390 -23.529 1.00 96.25 95 LEU A C 1
ATOM 740 O O . LEU A 1 95 ? 13.797 0.318 -24.327 1.00 96.25 95 LEU A O 1
ATOM 744 N N . ARG A 1 96 ? 11.944 -0.583 -23.454 1.00 94.69 96 ARG A N 1
ATOM 745 C CA . ARG A 1 96 ? 11.945 -1.754 -24.341 1.00 94.69 96 ARG A CA 1
ATOM 746 C C . ARG A 1 96 ? 11.759 -1.340 -25.799 1.00 94.69 96 ARG A C 1
ATOM 748 O O . ARG A 1 96 ? 12.485 -1.835 -26.668 1.00 94.69 96 ARG A O 1
ATOM 755 N N . TYR A 1 97 ? 10.805 -0.452 -26.072 1.00 94.19 97 TYR A N 1
ATOM 756 C CA . TYR A 1 97 ? 10.565 0.058 -27.422 1.00 94.19 97 TYR A CA 1
ATOM 757 C C . TYR A 1 97 ? 11.737 0.898 -27.931 1.00 94.19 97 TYR A C 1
ATOM 759 O O . TYR A 1 97 ? 12.174 0.689 -29.063 1.00 94.19 97 TYR A O 1
ATOM 767 N N . GLU A 1 98 ? 12.309 1.762 -27.094 1.00 94.75 98 GLU A N 1
ATOM 768 C CA . GLU A 1 98 ? 13.495 2.556 -27.437 1.00 94.75 98 GLU A CA 1
ATOM 769 C C . GLU A 1 98 ? 14.687 1.658 -27.796 1.00 94.75 98 GLU A C 1
ATOM 771 O O . GLU A 1 98 ? 15.288 1.818 -28.860 1.00 94.75 98 GLU A O 1
ATOM 776 N N . LYS A 1 99 ? 14.962 0.623 -26.993 1.00 96.44 99 LYS A N 1
ATOM 777 C CA . LYS A 1 99 ? 16.030 -0.352 -27.270 1.00 96.44 99 LYS A CA 1
ATOM 778 C C . LYS A 1 99 ? 15.788 -1.138 -28.562 1.00 96.44 99 LYS A C 1
ATOM 780 O O . LYS A 1 99 ? 16.728 -1.475 -29.289 1.00 96.44 99 LYS A O 1
ATOM 785 N N . MET A 1 100 ? 14.530 -1.458 -28.870 1.00 94.19 100 MET A N 1
ATOM 786 C CA . MET A 1 100 ? 14.177 -2.113 -30.131 1.00 94.19 100 MET A CA 1
ATOM 787 C C . MET A 1 100 ? 14.401 -1.173 -31.322 1.00 94.19 100 MET A C 1
ATOM 789 O O . MET A 1 100 ? 14.987 -1.595 -32.325 1.00 94.19 100 MET A O 1
ATOM 793 N N . ALA A 1 101 ? 13.989 0.089 -31.201 1.00 95.38 101 ALA A N 1
ATOM 794 C CA . ALA A 1 101 ? 14.192 1.112 -32.218 1.00 95.38 101 ALA A CA 1
ATOM 795 C C . ALA A 1 101 ? 15.685 1.356 -32.472 1.00 95.38 101 ALA A C 1
ATOM 797 O O . ALA A 1 101 ? 16.122 1.319 -33.624 1.00 95.38 101 ALA A O 1
ATOM 798 N N . GLU A 1 102 ? 16.487 1.488 -31.415 1.00 95.88 102 GLU A N 1
ATOM 799 C CA . GLU A 1 102 ? 17.942 1.631 -31.499 1.00 95.88 102 GLU A CA 1
ATOM 800 C C . GLU A 1 102 ? 18.578 0.431 -32.216 1.00 95.88 102 GLU A C 1
ATOM 802 O O . GLU A 1 102 ? 19.375 0.597 -33.143 1.00 95.88 102 GLU A O 1
ATOM 807 N N . LYS A 1 103 ? 18.170 -0.800 -31.874 1.00 97.19 103 LYS A N 1
ATOM 808 C CA . LYS A 1 103 ? 18.657 -2.017 -32.545 1.00 97.19 103 LYS A CA 1
ATOM 809 C C . LYS A 1 103 ? 18.349 -2.004 -34.044 1.00 97.19 103 LYS A C 1
ATOM 811 O O . LYS A 1 103 ? 19.192 -2.420 -34.844 1.00 97.19 103 LYS A O 1
ATOM 816 N N . MET A 1 104 ? 17.160 -1.554 -34.442 1.00 95.88 104 MET A N 1
ATOM 817 C CA . MET A 1 104 ? 16.788 -1.457 -35.858 1.00 95.88 104 MET A CA 1
ATOM 818 C C . MET A 1 104 ? 17.529 -0.323 -36.566 1.00 95.88 104 MET A C 1
ATOM 820 O O . MET A 1 104 ? 18.009 -0.521 -37.687 1.00 95.88 104 MET A O 1
ATOM 824 N N . HIS A 1 105 ? 17.697 0.821 -35.903 1.00 96.81 105 HIS A N 1
ATOM 825 C CA . HIS A 1 105 ? 18.474 1.945 -36.410 1.00 96.81 105 HIS A CA 1
ATOM 826 C C . HIS A 1 105 ? 19.938 1.547 -36.639 1.00 96.81 105 HIS A C 1
ATOM 828 O O . HIS A 1 105 ? 20.450 1.711 -37.748 1.00 96.81 105 HIS A O 1
ATOM 834 N N . ARG A 1 106 ? 20.576 0.889 -35.662 1.00 97.06 106 ARG A N 1
ATOM 835 C CA . ARG A 1 106 ? 21.941 0.354 -35.784 1.00 97.06 106 ARG A CA 1
ATOM 836 C C . ARG A 1 106 ? 22.076 -0.586 -36.979 1.00 97.06 106 ARG A C 1
ATOM 838 O O . ARG A 1 106 ? 22.973 -0.417 -37.802 1.00 97.06 106 ARG A O 1
ATOM 845 N N . LYS A 1 107 ? 21.142 -1.533 -37.139 1.00 97.44 107 LYS A N 1
ATOM 846 C CA . LYS A 1 107 ? 21.119 -2.443 -38.300 1.00 97.44 107 LYS A CA 1
ATOM 847 C C . LYS A 1 107 ? 21.002 -1.691 -39.628 1.00 97.44 107 LYS A C 1
ATOM 849 O O . LYS A 1 107 ? 21.621 -2.101 -40.611 1.00 97.44 107 LYS A O 1
ATOM 854 N N . ARG A 1 108 ? 20.200 -0.623 -39.686 1.00 97.06 108 ARG A N 1
ATOM 855 C CA . ARG A 1 108 ? 20.030 0.203 -40.891 1.00 97.06 108 ARG A CA 1
ATOM 856 C C . ARG A 1 108 ? 21.321 0.933 -41.243 1.00 97.06 108 ARG A C 1
ATOM 858 O O . ARG A 1 108 ? 21.771 0.827 -42.381 1.00 97.06 108 ARG A O 1
ATOM 865 N N . VAL A 1 109 ? 21.929 1.598 -40.265 1.00 97.38 109 VAL A N 1
ATOM 866 C CA . VAL A 1 109 ? 23.192 2.328 -40.437 1.00 97.38 109 VAL A CA 1
ATOM 867 C C . VAL A 1 109 ? 24.309 1.383 -40.880 1.00 97.38 109 VAL A C 1
ATOM 869 O O . VAL A 1 109 ? 25.009 1.670 -41.846 1.00 97.38 109 VAL A O 1
ATOM 872 N N . GLU A 1 110 ? 24.440 0.207 -40.264 1.00 96.94 110 GLU A N 1
ATOM 873 C CA . GLU A 1 110 ? 25.437 -0.785 -40.690 1.00 96.94 110 GLU A CA 1
ATOM 874 C C . GLU A 1 110 ? 25.208 -1.301 -42.116 1.00 96.94 110 GLU A C 1
ATOM 876 O O . GLU A 1 110 ? 26.170 -1.552 -42.846 1.00 96.94 110 GLU A O 1
ATOM 881 N N . ARG A 1 111 ? 23.946 -1.487 -42.529 1.00 96.44 111 ARG A N 1
ATOM 882 C CA . ARG A 1 111 ? 23.618 -1.876 -43.910 1.00 96.44 111 ARG A CA 1
ATOM 883 C C . ARG A 1 111 ? 24.021 -0.788 -44.904 1.00 96.44 111 ARG A C 1
ATOM 885 O O . ARG A 1 111 ? 24.552 -1.135 -45.956 1.00 96.44 111 ARG A O 1
ATOM 892 N N . LEU A 1 112 ? 23.794 0.485 -44.575 1.00 96.19 112 LEU A N 1
ATOM 893 C CA . LEU A 1 112 ? 24.219 1.620 -45.402 1.00 96.19 112 LEU A CA 1
ATOM 894 C C . LEU A 1 112 ? 25.744 1.674 -45.516 1.00 96.19 112 LEU A C 1
ATOM 896 O O . LEU A 1 112 ? 26.250 1.580 -46.629 1.00 96.19 112 LEU A O 1
ATOM 900 N N . LYS A 1 113 ? 26.470 1.633 -44.391 1.00 96.12 113 LYS A N 1
ATOM 901 C CA . LYS A 1 113 ? 27.946 1.609 -44.376 1.00 96.12 113 LYS A CA 1
ATOM 902 C C . LYS A 1 113 ? 28.530 0.471 -45.220 1.00 96.12 113 LYS A C 1
ATOM 904 O O . LYS A 1 113 ? 29.510 0.651 -45.937 1.00 96.12 113 LYS A O 1
ATOM 909 N N . ARG A 1 114 ? 27.922 -0.722 -45.172 1.00 96.19 114 ARG A N 1
ATOM 910 C CA . ARG A 1 114 ? 28.346 -1.864 -46.004 1.00 96.19 114 ARG A CA 1
ATOM 911 C C . ARG A 1 114 ? 28.092 -1.646 -47.496 1.00 96.19 114 ARG A C 1
ATOM 913 O O . ARG A 1 114 ? 28.919 -2.064 -48.304 1.00 96.19 114 ARG A O 1
ATOM 920 N N . ARG A 1 115 ? 26.969 -1.024 -47.865 1.00 94.81 115 ARG A N 1
ATOM 921 C CA . ARG A 1 115 ? 26.666 -0.667 -49.261 1.00 94.81 115 ARG A CA 1
ATOM 922 C C . ARG A 1 115 ? 27.607 0.417 -49.765 1.00 94.81 115 ARG A C 1
ATOM 924 O O . ARG A 1 115 ? 28.154 0.248 -50.841 1.00 94.81 115 ARG A O 1
ATOM 931 N N . GLU A 1 116 ? 27.845 1.459 -48.976 1.00 94.56 116 GLU A N 1
ATOM 932 C CA . GLU A 1 116 ? 28.803 2.525 -49.287 1.00 94.56 116 GLU A CA 1
ATOM 933 C C . GLU A 1 116 ? 30.203 1.955 -49.508 1.00 94.56 116 GLU A C 1
ATOM 935 O O . GLU A 1 116 ? 30.798 2.208 -50.551 1.00 94.56 116 GLU A O 1
ATOM 940 N N . LYS A 1 117 ? 30.688 1.093 -48.599 1.00 95.00 117 LYS A N 1
ATOM 941 C CA . LYS A 1 117 ? 31.978 0.405 -48.764 1.00 95.00 117 LYS A CA 1
ATOM 942 C C . LYS A 1 117 ? 32.036 -0.398 -50.065 1.00 95.00 117 LYS A C 1
ATOM 944 O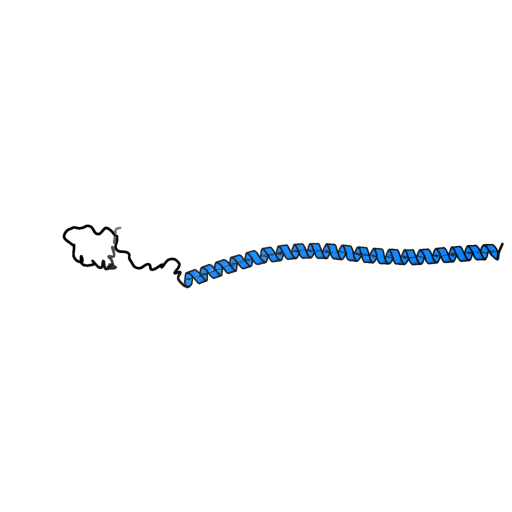 O . LYS A 1 117 ? 33.044 -0.355 -50.757 1.00 95.00 117 LYS A O 1
ATOM 949 N N . ARG A 1 118 ? 30.972 -1.131 -50.406 1.00 94.75 118 ARG A N 1
ATOM 950 C CA . ARG A 1 118 ? 30.918 -1.934 -51.636 1.00 94.75 118 ARG A CA 1
ATOM 951 C C . ARG A 1 118 ? 30.857 -1.062 -52.891 1.00 94.75 118 ARG A C 1
ATOM 953 O O . ARG A 1 118 ? 31.636 -1.283 -53.805 1.00 94.75 118 ARG A O 1
ATOM 960 N N . ASN A 1 119 ? 29.971 -0.070 -52.926 1.00 94.19 119 ASN A N 1
ATOM 961 C CA . ASN A 1 119 ? 29.838 0.856 -54.051 1.00 94.19 119 ASN A CA 1
ATOM 962 C C . ASN A 1 119 ? 31.131 1.638 -54.270 1.00 94.19 119 ASN A C 1
ATOM 964 O O . ASN A 1 119 ? 31.501 1.873 -55.410 1.00 94.19 119 ASN A O 1
ATOM 968 N N . LYS A 1 120 ? 31.851 1.983 -53.196 1.00 93.69 120 LYS A N 1
ATOM 969 C CA . LYS A 1 120 ? 33.159 2.625 -53.297 1.00 93.69 120 LYS A CA 1
ATOM 970 C C . LYS A 1 120 ? 34.228 1.726 -53.916 1.00 93.69 120 LYS A C 1
ATOM 972 O O . LYS A 1 120 ? 35.171 2.273 -54.444 1.00 93.69 120 LYS A O 1
ATOM 977 N N . VAL A 1 121 ? 34.108 0.402 -53.831 1.00 90.00 121 VAL A N 1
ATOM 978 C CA . VAL A 1 121 ? 35.037 -0.548 -54.476 1.00 90.00 121 VAL A CA 1
ATOM 979 C C . VAL A 1 121 ? 34.623 -0.856 -55.920 1.00 90.00 121 VAL A C 1
ATOM 981 O O . VAL A 1 121 ? 35.474 -1.162 -56.741 1.00 90.00 121 VAL A O 1
ATOM 984 N N . LEU A 1 122 ? 33.322 -0.816 -56.226 1.00 88.38 122 LEU A N 1
ATOM 985 C CA . LEU A 1 122 ? 32.783 -1.188 -57.542 1.00 88.38 122 LEU A CA 1
ATOM 986 C C . LEU A 1 122 ? 32.626 -0.009 -58.514 1.00 88.38 122 LEU A C 1
ATOM 988 O O . LEU A 1 122 ? 32.685 -0.220 -59.717 1.00 88.38 122 LEU A O 1
ATOM 992 N N . ASN A 1 123 ? 32.405 1.204 -58.001 1.00 77.75 123 ASN A N 1
ATOM 993 C CA . ASN A 1 123 ? 32.194 2.426 -58.786 1.00 77.75 123 ASN A CA 1
ATOM 994 C C . ASN A 1 123 ? 33.313 3.465 -58.552 1.00 77.75 123 ASN A C 1
ATOM 996 O O . ASN A 1 123 ? 33.086 4.660 -58.749 1.00 77.75 123 ASN A O 1
ATOM 1000 N N . SER A 1 124 ? 34.470 3.032 -58.039 1.00 59.38 124 SER A N 1
ATOM 1001 C CA . SER A 1 124 ? 35.717 3.813 -58.031 1.00 59.38 124 SER A CA 1
ATOM 1002 C C . SER A 1 124 ? 36.521 3.566 -59.288 1.00 59.38 124 SER A C 1
ATOM 1004 O O . SER A 1 124 ? 36.620 2.371 -59.643 1.00 59.38 124 SER A O 1
#

Solvent-accessible surface area (backbone atoms only — not comparable to full-atom values): 7939 Å² total; per-residue (Å²): 139,91,80,89,84,89,78,91,81,79,82,85,86,79,81,77,79,76,78,75,74,74,87,79,74,83,59,97,71,85,73,76,92,64,79,86,78,72,84,89,71,87,65,82,84,76,69,56,69,67,59,56,50,53,54,47,53,54,50,50,58,50,48,52,54,54,46,52,59,49,52,53,56,47,50,53,51,49,51,55,50,48,56,54,49,52,55,48,51,56,48,52,53,51,51,51,51,50,54,50,50,49,54,52,50,51,54,50,53,53,51,47,53,53,47,52,57,48,46,56,68,73,75,99

Radius of gyration: 48.25 Å; Cα contacts (8 Å, |Δi|>4): 2; chains: 1; bounding box: 95×53×139 Å

Secondary structure (DSSP, 8-state):
---------------------------SS----S--PPP----TT---HHHHHHHHHHHHHHHHHHHHHHHHHHHHHHHHHHHHHHHHHHHHHHHHHHHHHHHHHHHHHHHHHHHHHHHHHH--